Protein AF-A0A076UAB8-F1 (afdb_monomer_lite)

Radius of gyration: 13.63 Å; chains: 1; bounding box: 33×22×35 Å

Structure (mmCIF, N/CA/C/O backbone):
data_AF-A0A076UAB8-F1
#
_entry.id   AF-A0A076UAB8-F1
#
loop_
_atom_site.group_PDB
_atom_site.id
_atom_site.type_symbol
_atom_site.label_atom_id
_atom_site.label_alt_id
_atom_site.label_comp_id
_atom_site.label_asym_id
_atom_site.label_entity_id
_atom_site.label_seq_id
_atom_site.pdbx_PDB_ins_code
_atom_site.Cartn_x
_atom_site.Cartn_y
_atom_site.Cartn_z
_atom_site.occupancy
_atom_site.B_iso_or_e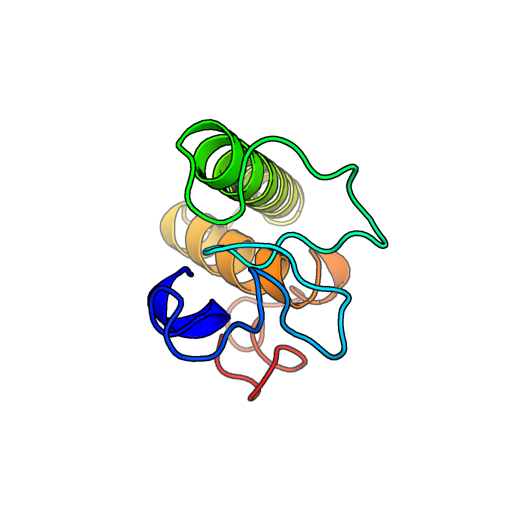quiv
_atom_site.auth_seq_id
_atom_site.auth_comp_id
_atom_site.auth_asym_id
_atom_site.auth_atom_id
_atom_site.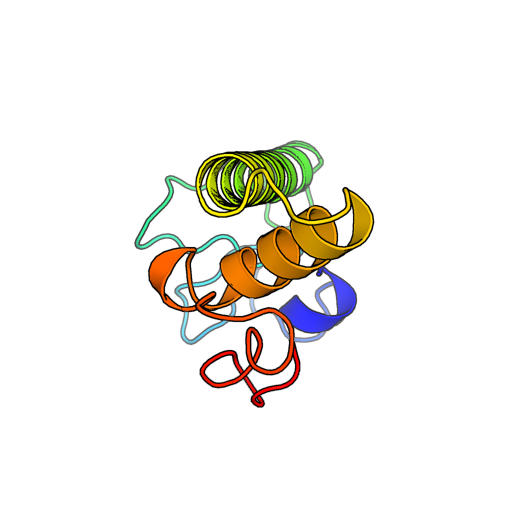pdbx_PDB_model_num
ATOM 1 N N . ILE A 1 1 ? -5.548 3.852 -2.023 1.00 97.06 1 ILE A N 1
ATOM 2 C CA . ILE A 1 1 ? -5.283 3.134 -0.753 1.00 97.06 1 ILE A CA 1
ATOM 3 C C . ILE A 1 1 ? -6.462 3.277 0.203 1.00 97.06 1 ILE A C 1
ATOM 5 O O . ILE A 1 1 ? -7.353 2.471 0.044 1.00 97.06 1 ILE A O 1
ATOM 9 N N . ILE A 1 2 ? -6.599 4.300 1.064 1.00 98.38 2 ILE A N 1
ATOM 10 C CA . ILE A 1 2 ? -7.692 4.351 2.080 1.00 98.38 2 ILE A CA 1
ATOM 11 C C . ILE A 1 2 ? -9.097 4.061 1.516 1.00 98.38 2 ILE A C 1
ATOM 13 O O . ILE A 1 2 ? -9.844 3.258 2.069 1.00 98.38 2 ILE A O 1
ATOM 17 N N . SER A 1 3 ? -9.468 4.703 0.403 1.00 97.88 3 SER A N 1
ATOM 18 C CA . SER A 1 3 ? -10.773 4.462 -0.228 1.00 97.88 3 SER A CA 1
ATOM 19 C C . SER A 1 3 ? -10.956 3.005 -0.669 1.00 97.88 3 SER A C 1
ATOM 21 O O . SER A 1 3 ? -12.040 2.466 -0.484 1.00 97.88 3 SER A O 1
ATOM 23 N N . GLN A 1 4 ? -9.907 2.371 -1.195 1.00 96.44 4 GLN A N 1
ATOM 24 C CA . GLN A 1 4 ? -9.925 0.971 -1.624 1.00 96.44 4 GLN A CA 1
ATOM 25 C C . GLN A 1 4 ? -9.925 0.016 -0.424 1.00 96.44 4 GLN A C 1
ATOM 27 O O . GLN A 1 4 ? -10.724 -0.908 -0.382 1.00 96.44 4 GLN A O 1
ATOM 32 N N . GLU A 1 5 ? -9.078 0.288 0.568 1.00 96.88 5 GLU A N 1
ATOM 33 C CA . GLU A 1 5 ? -8.857 -0.576 1.730 1.00 96.88 5 GLU A CA 1
ATOM 34 C C . GLU A 1 5 ? -10.043 -0.618 2.691 1.00 96.88 5 GLU A C 1
ATOM 36 O O . GLU A 1 5 ? -10.388 -1.663 3.230 1.00 96.88 5 GLU A O 1
ATOM 41 N N . SER A 1 6 ? -10.671 0.531 2.942 1.00 97.75 6 SER A N 1
ATOM 42 C CA . SER A 1 6 ? -11.630 0.644 4.044 1.00 97.75 6 SER A CA 1
ATOM 43 C C . SER A 1 6 ? -12.867 1.465 3.716 1.00 97.75 6 SER A C 1
ATOM 45 O O . SER A 1 6 ? -13.683 1.703 4.606 1.00 97.75 6 SER A O 1
ATOM 47 N N . ARG A 1 7 ? -13.025 1.944 2.472 1.00 97.88 7 ARG A N 1
ATOM 48 C CA . ARG A 1 7 ? -14.065 2.930 2.116 1.00 97.88 7 ARG A CA 1
ATOM 49 C C . ARG A 1 7 ? -14.056 4.120 3.092 1.00 97.88 7 ARG A C 1
ATOM 51 O O . ARG A 1 7 ? -15.109 4.575 3.527 1.00 97.88 7 ARG A O 1
ATOM 58 N N . ALA A 1 8 ? -12.854 4.580 3.459 1.00 98.00 8 ALA A N 1
ATOM 59 C CA . ALA A 1 8 ? -12.630 5.585 4.504 1.00 98.00 8 ALA A CA 1
ATOM 60 C C . ALA A 1 8 ? -13.224 5.204 5.878 1.00 98.00 8 ALA A C 1
ATOM 62 O O . ALA A 1 8 ? -13.802 6.036 6.570 1.00 98.00 8 ALA A O 1
ATOM 63 N N . GLY A 1 9 ? -13.088 3.935 6.265 1.00 97.88 9 GLY A N 1
ATOM 64 C CA . GLY A 1 9 ? -13.565 3.394 7.540 1.00 97.88 9 GLY A CA 1
ATOM 65 C C . GLY A 1 9 ? -14.973 2.796 7.516 1.00 97.88 9 GLY A C 1
ATOM 66 O O . GLY A 1 9 ? -15.333 2.086 8.448 1.00 97.88 9 GLY A O 1
ATOM 67 N N . ALA A 1 10 ? -15.761 3.018 6.460 1.00 98.12 10 ALA A N 1
ATOM 68 C CA . ALA A 1 10 ? -17.171 2.620 6.428 1.00 98.12 10 ALA A CA 1
ATOM 69 C C . ALA A 1 10 ? -17.413 1.097 6.465 1.00 98.12 10 ALA A C 1
ATOM 71 O O . ALA A 1 10 ? -18.532 0.675 6.745 1.00 98.12 10 ALA A O 1
ATOM 72 N N . VAL A 1 11 ? -16.395 0.279 6.169 1.00 97.19 11 VAL A N 1
ATOM 73 C CA . VAL A 1 11 ? -16.491 -1.195 6.203 1.00 97.19 11 VAL A CA 1
ATOM 74 C C . VAL A 1 11 ? -15.713 -1.836 7.358 1.00 97.19 11 VAL A C 1
ATOM 76 O O . VAL A 1 11 ? -15.577 -3.056 7.385 1.00 97.19 11 VAL A O 1
ATOM 79 N N . LEU A 1 12 ? -15.179 -1.039 8.291 1.00 97.94 12 LEU A N 1
ATOM 80 C CA . LEU A 1 12 ? -14.382 -1.543 9.412 1.00 97.94 12 LEU A CA 1
ATOM 81 C C . LEU A 1 12 ? -15.247 -1.823 10.646 1.00 97.94 12 LEU A C 1
ATOM 83 O O . LEU A 1 12 ? -16.152 -1.055 10.965 1.00 97.94 12 LEU A O 1
ATOM 87 N N . ASP A 1 13 ? -14.897 -2.870 11.391 1.00 98.12 13 ASP A N 1
ATOM 88 C CA . ASP A 1 13 ? -15.433 -3.148 12.727 1.00 98.12 13 ASP A CA 1
ATOM 89 C C . ASP A 1 13 ? -14.376 -2.792 13.778 1.00 98.12 13 ASP A C 1
ATOM 91 O O . ASP A 1 13 ? -13.350 -3.462 13.901 1.00 98.12 13 ASP A O 1
ATOM 95 N N . ASN A 1 14 ? -14.593 -1.692 14.507 1.00 97.06 14 ASN A N 1
ATOM 96 C CA . ASN A 1 14 ? -13.644 -1.164 15.497 1.00 97.06 14 ASN A CA 1
ATOM 97 C C . ASN A 1 14 ? -12.208 -1.030 14.948 1.00 97.06 14 ASN A C 1
ATOM 99 O O . ASN A 1 14 ? -11.225 -1.338 15.624 1.00 97.06 14 ASN A O 1
ATOM 103 N N . GLY A 1 15 ? -12.098 -0.594 13.690 1.00 97.81 15 GLY A N 1
ATOM 104 C CA . GLY A 1 15 ? -10.827 -0.441 12.990 1.00 97.81 15 GLY A CA 1
ATOM 105 C C . GLY A 1 15 ? -10.304 -1.705 12.313 1.00 97.81 15 GLY A C 1
ATOM 106 O O . GLY A 1 15 ? -9.301 -1.627 11.615 1.00 97.81 15 GLY A O 1
ATOM 107 N N . TRP A 1 16 ? -10.953 -2.855 12.462 1.00 98.44 16 TRP A N 1
ATOM 108 C CA . TRP A 1 16 ? -10.504 -4.107 11.862 1.00 98.44 16 TRP A CA 1
ATOM 109 C C . TRP A 1 16 ? -11.267 -4.437 10.578 1.00 98.44 16 TRP A C 1
ATOM 111 O O . TRP A 1 16 ? -12.486 -4.292 10.501 1.00 98.44 16 TRP A O 1
ATOM 121 N N . GLY A 1 17 ? -10.527 -4.912 9.578 1.00 97.00 17 GLY A N 1
ATOM 122 C CA . GLY A 1 17 ? -11.027 -5.525 8.349 1.00 97.00 17 GLY A CA 1
ATOM 123 C C . GLY A 1 17 ? -10.253 -6.814 8.043 1.00 97.00 17 GLY A C 1
ATOM 124 O O . GLY A 1 17 ? -9.590 -7.364 8.926 1.00 97.00 17 GLY A O 1
ATOM 125 N N . ASP A 1 18 ? -10.386 -7.346 6.824 1.00 91.25 18 ASP A N 1
ATOM 126 C CA . ASP A 1 18 ? -9.776 -8.613 6.369 1.00 91.25 18 ASP A CA 1
ATOM 127 C C . ASP A 1 18 ? -9.791 -9.737 7.427 1.00 91.25 18 ASP A C 1
ATOM 129 O O . ASP A 1 18 ? -8.750 -10.210 7.893 1.00 91.25 18 ASP A O 1
ATOM 133 N N . HIS A 1 19 ? -10.985 -10.128 7.882 1.00 94.06 19 HIS A N 1
ATOM 134 C CA . HIS A 1 19 ? -11.149 -11.191 8.887 1.00 94.06 19 HIS A CA 1
ATOM 135 C C . HIS A 1 19 ? -10.337 -10.950 10.180 1.00 94.06 19 HIS A C 1
ATOM 137 O O . HIS A 1 19 ? -9.902 -11.888 10.850 1.00 94.06 19 HIS A O 1
ATOM 143 N N . GLY A 1 20 ? -10.115 -9.678 10.527 1.00 95.62 20 GLY A N 1
ATOM 144 C CA . GLY A 1 20 ? -9.362 -9.247 11.699 1.00 95.62 20 GLY A CA 1
ATOM 145 C C . GLY A 1 20 ? -7.849 -9.148 11.494 1.00 95.62 20 GLY A C 1
ATOM 146 O O . GLY A 1 20 ? -7.136 -9.060 12.494 1.00 95.62 20 GLY A O 1
ATOM 147 N N . ASN A 1 21 ? -7.331 -9.198 10.263 1.00 97.56 21 ASN A N 1
ATOM 148 C CA . ASN A 1 21 ? -5.895 -9.051 9.988 1.00 97.56 21 ASN A CA 1
ATOM 149 C C . ASN A 1 21 ? -5.496 -7.616 9.635 1.00 97.56 21 ASN A C 1
ATOM 151 O O . ASN A 1 21 ? -4.464 -7.149 10.119 1.00 97.56 21 ASN A O 1
ATOM 155 N N . GLY A 1 22 ? -6.310 -6.930 8.831 1.00 98.12 22 GLY A N 1
ATOM 156 C CA . GLY A 1 22 ? -6.076 -5.547 8.430 1.00 98.12 22 GLY A CA 1
ATOM 157 C C . GLY A 1 22 ? -6.560 -4.569 9.495 1.00 98.12 22 GLY A C 1
ATOM 158 O O . GLY A 1 22 ? -7.693 -4.665 9.972 1.00 98.12 22 GLY A O 1
ATOM 159 N N . PHE A 1 23 ? -5.705 -3.622 9.8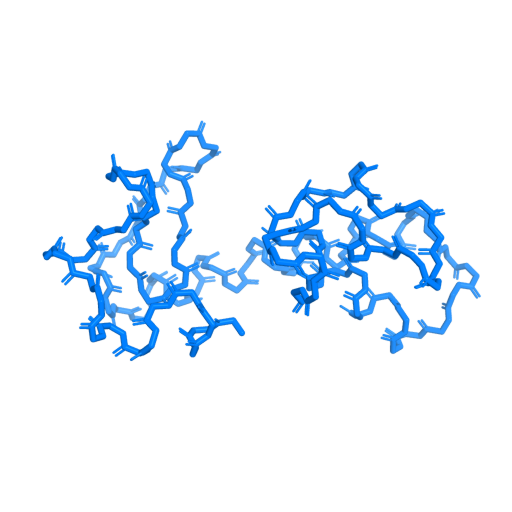75 1.00 98.75 23 PHE A N 1
ATOM 160 C CA . PHE A 1 23 ? -6.020 -2.599 10.868 1.00 98.75 23 PHE A CA 1
ATOM 161 C C . PHE A 1 23 ? -6.064 -1.193 10.263 1.00 98.75 23 PHE A C 1
ATOM 163 O O . PHE A 1 23 ? -5.198 -0.794 9.486 1.00 98.75 23 PHE A O 1
ATOM 170 N N . GLY A 1 24 ? -7.070 -0.426 10.663 1.00 98.69 24 GLY A N 1
ATOM 171 C CA . GLY A 1 24 ? -7.269 0.989 10.394 1.00 98.69 24 GLY A CA 1
ATOM 172 C C . GLY A 1 24 ? -7.510 1.381 8.945 1.00 98.69 24 GLY A C 1
ATOM 173 O O . GLY A 1 24 ? -7.709 0.545 8.065 1.00 98.69 24 GLY A O 1
ATOM 174 N N . LEU A 1 25 ? -7.505 2.692 8.699 1.00 98.75 25 LEU A N 1
ATOM 175 C CA . LEU A 1 25 ? -7.895 3.300 7.420 1.00 98.75 25 LEU A CA 1
ATOM 176 C C . LEU A 1 25 ? -7.111 2.763 6.216 1.00 98.75 25 LEU A C 1
ATOM 178 O O . LEU A 1 25 ? -7.679 2.615 5.134 1.00 98.75 25 LEU A O 1
ATOM 182 N N . MET A 1 26 ? -5.823 2.473 6.409 1.00 98.75 26 MET A N 1
ATOM 183 C CA . MET A 1 26 ? -4.929 1.894 5.400 1.00 98.75 26 MET A CA 1
ATOM 184 C C . MET A 1 26 ? -4.769 0.365 5.493 1.00 98.75 26 MET A C 1
ATOM 186 O O . MET A 1 26 ? -3.955 -0.177 4.763 1.00 98.75 26 MET A O 1
ATOM 190 N N . GLN A 1 27 ? -5.519 -0.321 6.366 1.00 98.56 27 GLN A N 1
ATOM 191 C CA . GLN A 1 27 ? -5.507 -1.787 6.520 1.00 98.56 27 GLN A CA 1
ATOM 192 C C . GLN A 1 27 ? -4.106 -2.406 6.675 1.00 98.56 27 GLN A C 1
ATOM 194 O O . GLN A 1 27 ? -3.753 -3.383 6.022 1.00 98.56 27 GLN A O 1
ATOM 199 N N . VAL A 1 28 ? -3.308 -1.871 7.604 1.00 98.56 28 VAL A N 1
ATOM 200 C CA . VAL A 1 28 ? -1.994 -2.437 7.943 1.00 98.56 28 VAL A CA 1
ATOM 201 C C . VAL A 1 28 ? -2.175 -3.856 8.479 1.00 98.56 28 VAL A C 1
ATOM 203 O O . VAL A 1 28 ? -2.896 -4.073 9.452 1.00 98.56 28 VAL A O 1
ATOM 206 N N . ASP A 1 29 ? -1.513 -4.823 7.850 1.00 97.81 29 ASP A N 1
ATOM 207 C CA . ASP A 1 29 ? -1.649 -6.234 8.197 1.00 97.81 29 ASP A CA 1
ATOM 208 C C . ASP A 1 29 ? -0.815 -6.605 9.434 1.00 97.81 29 ASP A C 1
ATOM 210 O O . ASP A 1 29 ? 0.424 -6.597 9.418 1.00 97.81 29 ASP A O 1
ATOM 214 N N . LYS A 1 30 ? -1.505 -7.005 10.508 1.00 97.56 30 LYS A N 1
ATOM 215 C CA . LYS A 1 30 ? -0.889 -7.390 11.788 1.00 97.56 30 LYS A CA 1
ATOM 216 C C . LYS A 1 30 ? 0.025 -8.618 11.703 1.00 97.56 30 LYS A C 1
ATOM 218 O O . LYS A 1 30 ? 0.806 -8.864 12.621 1.00 97.56 30 LYS A O 1
ATOM 223 N N . ARG A 1 31 ? -0.094 -9.432 10.646 1.00 97.38 31 ARG A N 1
ATOM 224 C CA . ARG A 1 31 ? 0.742 -10.626 10.428 1.00 97.38 31 ARG A CA 1
ATOM 225 C C . ARG A 1 31 ? 2.175 -10.251 10.054 1.00 97.38 31 ARG A C 1
ATOM 227 O O . ARG A 1 31 ? 3.086 -11.038 10.299 1.00 97.38 31 ARG A O 1
ATOM 234 N N . TYR A 1 32 ? 2.366 -9.061 9.483 1.00 96.75 32 TYR A N 1
ATOM 235 C CA . TYR A 1 32 ? 3.657 -8.580 8.984 1.00 96.75 32 TYR A CA 1
ATOM 236 C C . TYR A 1 32 ? 4.172 -7.351 9.739 1.00 96.75 32 TYR A C 1
ATOM 238 O O . TYR A 1 32 ? 5.379 -7.109 9.752 1.00 96.75 32 TYR A O 1
ATOM 246 N N . HIS A 1 33 ? 3.286 -6.601 10.401 1.00 97.12 33 HIS A N 1
ATOM 247 C CA . HIS A 1 33 ? 3.631 -5.354 11.077 1.00 97.12 33 HIS A CA 1
ATOM 248 C C . HIS A 1 33 ? 3.056 -5.287 12.492 1.00 97.12 33 HIS A C 1
ATOM 250 O O . HIS A 1 33 ? 1.947 -5.739 12.770 1.00 97.12 33 HIS A O 1
ATOM 256 N N . LYS A 1 34 ? 3.804 -4.658 13.404 1.00 98.00 34 LYS A N 1
ATOM 257 C CA . LYS A 1 34 ? 3.268 -4.262 14.709 1.00 98.00 34 LYS A CA 1
ATOM 258 C C . LYS A 1 34 ? 2.416 -3.009 14.528 1.00 98.00 34 LYS A C 1
ATOM 260 O O . LYS A 1 34 ? 2.945 -1.983 14.120 1.00 98.00 34 LYS A O 1
ATOM 265 N N . ILE A 1 35 ? 1.142 -3.083 14.886 1.00 98.19 35 ILE A N 1
ATOM 266 C CA . ILE A 1 35 ? 0.204 -1.959 14.796 1.00 98.19 35 ILE A CA 1
ATOM 267 C C . ILE A 1 35 ? 0.582 -0.820 15.756 1.00 98.19 35 ILE A C 1
ATOM 269 O O . ILE A 1 35 ? 0.985 -1.076 16.897 1.00 98.19 35 ILE A O 1
ATOM 273 N N . VAL A 1 36 ? 0.437 0.426 15.295 1.00 97.88 36 VAL A N 1
ATOM 274 C CA . VAL A 1 36 ? 0.619 1.649 16.096 1.00 97.88 36 VAL A CA 1
ATOM 275 C C . VAL A 1 36 ? -0.569 2.601 15.928 1.00 97.88 36 VAL A C 1
ATOM 277 O O . VAL A 1 36 ? -1.249 2.572 14.908 1.00 97.88 36 VAL A O 1
ATOM 280 N N . GLY A 1 37 ? -0.797 3.460 16.925 1.00 97.94 37 GLY A N 1
ATOM 281 C CA . GLY A 1 37 ? -1.870 4.459 16.887 1.00 97.94 37 GLY A CA 1
ATOM 282 C C . GLY A 1 37 ? -3.279 3.885 17.067 1.00 97.94 37 GLY A C 1
ATOM 283 O O . GLY A 1 37 ? -3.460 2.703 17.372 1.00 97.94 37 GLY A O 1
ATOM 284 N N . THR A 1 38 ? -4.285 4.748 16.902 1.00 98.56 38 THR A N 1
ATOM 285 C CA . THR A 1 38 ? -5.679 4.313 16.720 1.00 98.56 38 THR A CA 1
ATOM 286 C C . THR A 1 38 ? -5.949 4.097 15.238 1.00 98.56 38 THR A C 1
ATOM 288 O O . THR A 1 38 ? -5.210 4.566 14.380 1.00 98.56 38 THR A O 1
ATOM 291 N N . TRP A 1 39 ? -7.013 3.365 14.924 1.00 98.56 39 TRP A N 1
ATOM 292 C CA . TRP A 1 39 ? -7.332 2.922 13.564 1.00 98.56 39 TRP A CA 1
ATOM 293 C C . TRP A 1 39 ? -7.490 4.069 12.539 1.00 98.56 39 TRP A C 1
ATOM 295 O O . TRP A 1 39 ? -7.386 3.851 11.331 1.00 98.56 39 TRP A O 1
ATOM 305 N N . ASP A 1 40 ? -7.721 5.285 13.024 1.00 98.50 40 ASP A N 1
ATOM 306 C CA . ASP A 1 40 ? -7.941 6.529 12.295 1.00 98.50 40 ASP A CA 1
ATOM 307 C C . ASP A 1 40 ? -6.920 7.635 12.628 1.00 98.50 40 ASP A C 1
ATOM 309 O O . ASP A 1 40 ? -7.075 8.761 12.152 1.00 98.50 40 ASP A O 1
ATOM 313 N N . SER A 1 41 ? -5.880 7.345 13.422 1.00 98.69 41 SER A N 1
ATOM 314 C CA . SER A 1 41 ? -4.924 8.370 13.851 1.00 98.69 41 SER A CA 1
ATOM 315 C C . SER A 1 41 ? -3.879 8.718 12.794 1.00 98.69 41 SER A C 1
ATOM 317 O O . SER A 1 41 ? -3.623 7.977 11.840 1.00 98.69 41 SER A O 1
ATOM 319 N N . GLU A 1 42 ? -3.219 9.857 13.004 1.00 98.75 42 GLU A N 1
ATOM 320 C CA . GLU A 1 42 ? -2.071 10.280 12.203 1.00 98.75 42 GLU A CA 1
ATOM 321 C C . GLU A 1 42 ? -0.927 9.259 12.264 1.00 98.75 42 GLU A C 1
ATOM 323 O O . GLU A 1 42 ? -0.298 8.986 11.241 1.00 98.75 42 GLU A O 1
ATOM 328 N N . GLU A 1 43 ? -0.676 8.642 13.423 1.00 98.62 43 GLU A N 1
ATOM 329 C CA . GLU A 1 43 ? 0.345 7.600 13.566 1.00 98.62 43 GLU A CA 1
ATOM 330 C C . GLU A 1 43 ? 0.033 6.377 12.700 1.00 98.62 43 GLU A C 1
ATOM 332 O O . GLU A 1 43 ? 0.943 5.816 12.087 1.00 98.62 43 GLU A O 1
ATOM 337 N N . HIS A 1 44 ? -1.243 5.990 12.592 1.00 98.62 44 HIS A N 1
ATOM 338 C CA . HIS A 1 44 ? -1.660 4.886 11.725 1.00 98.62 44 HIS A CA 1
ATOM 339 C C . HIS A 1 44 ? -1.475 5.220 10.241 1.00 98.62 44 HIS A C 1
ATOM 341 O O . HIS A 1 44 ? -0.922 4.427 9.476 1.00 98.62 44 HIS A O 1
ATOM 347 N N . ILE A 1 45 ? -1.884 6.422 9.825 1.00 98.75 45 ILE A N 1
ATOM 348 C CA . ILE A 1 45 ? -1.688 6.889 8.443 1.00 98.75 45 ILE A CA 1
ATOM 349 C C . ILE A 1 45 ? -0.191 6.986 8.112 1.00 98.75 45 ILE A C 1
ATOM 351 O O . ILE A 1 45 ? 0.233 6.586 7.023 1.00 98.75 45 ILE A O 1
ATOM 355 N N . SER A 1 46 ? 0.620 7.466 9.056 1.00 98.75 46 SER A N 1
ATOM 356 C CA . SER A 1 46 ? 2.077 7.534 8.921 1.00 98.75 46 SER A CA 1
ATOM 357 C C . SER A 1 46 ? 2.675 6.140 8.747 1.00 98.75 46 SER A C 1
ATOM 359 O O . SER A 1 46 ? 3.402 5.915 7.781 1.00 98.75 46 SER A O 1
ATOM 361 N N . GLN A 1 47 ? 2.283 5.172 9.583 1.00 98.75 47 GLN A N 1
ATOM 362 C CA . GLN A 1 47 ? 2.714 3.777 9.455 1.00 98.75 47 GLN A CA 1
ATOM 363 C C . GLN A 1 47 ? 2.357 3.185 8.084 1.00 98.75 47 GLN A C 1
ATOM 365 O O . GLN A 1 47 ? 3.218 2.617 7.407 1.00 98.75 47 GLN A O 1
ATOM 370 N N . GLY A 1 48 ? 1.097 3.308 7.656 1.00 98.69 48 GLY A N 1
ATOM 371 C CA . GLY A 1 48 ? 0.662 2.786 6.360 1.00 98.69 48 GLY A CA 1
ATOM 372 C C . GLY A 1 48 ? 1.428 3.420 5.195 1.00 98.69 48 GLY A C 1
ATOM 373 O O . GLY A 1 48 ? 1.795 2.736 4.238 1.00 98.69 48 GLY A O 1
ATOM 374 N N . THR A 1 49 ? 1.734 4.713 5.299 1.00 98.75 49 THR A N 1
ATOM 375 C CA . THR A 1 49 ? 2.501 5.451 4.288 1.00 98.75 49 THR A CA 1
ATOM 376 C C . THR A 1 49 ? 3.978 5.048 4.272 1.00 98.75 49 THR A C 1
ATOM 378 O O . THR A 1 49 ? 4.559 4.915 3.196 1.00 98.75 49 THR A O 1
ATOM 381 N N . GLU A 1 50 ? 4.597 4.793 5.425 1.00 98.81 50 GLU A N 1
ATOM 382 C CA . GLU A 1 50 ? 5.976 4.295 5.506 1.00 98.81 50 GLU A CA 1
ATOM 383 C C . GLU A 1 50 ? 6.131 2.918 4.851 1.00 98.81 50 GLU A C 1
ATOM 385 O O . GLU A 1 50 ? 7.072 2.709 4.081 1.00 98.81 50 GLU A O 1
ATOM 390 N N . ILE A 1 51 ? 5.171 2.012 5.071 1.00 98.75 51 ILE A N 1
ATOM 391 C CA . ILE A 1 51 ? 5.129 0.694 4.417 1.00 98.75 51 ILE A CA 1
ATOM 392 C C . ILE A 1 51 ? 5.021 0.854 2.892 1.00 98.75 51 ILE A C 1
ATOM 394 O O . ILE A 1 51 ? 5.759 0.215 2.140 1.00 98.75 51 ILE A O 1
ATOM 398 N N . LEU A 1 52 ? 4.157 1.756 2.414 1.00 98.81 52 LEU A N 1
ATOM 399 C CA . LEU A 1 52 ? 4.059 2.072 0.986 1.00 98.81 52 LEU A CA 1
ATOM 400 C C . LEU A 1 52 ? 5.386 2.604 0.424 1.00 98.81 52 LEU A C 1
ATOM 402 O O . LEU A 1 52 ? 5.829 2.165 -0.638 1.00 98.81 52 LEU A O 1
ATOM 406 N N . ILE A 1 53 ? 6.037 3.538 1.124 1.00 98.81 53 ILE A N 1
ATOM 407 C CA . ILE A 1 53 ? 7.340 4.083 0.718 1.00 98.81 53 ILE A CA 1
ATOM 408 C C . ILE A 1 53 ? 8.385 2.965 0.637 1.00 98.81 53 ILE A C 1
ATOM 410 O O . ILE A 1 53 ? 9.196 2.953 -0.293 1.00 98.81 53 ILE A O 1
ATOM 414 N N . GLU A 1 54 ? 8.368 2.013 1.572 1.00 98.75 54 GLU A N 1
ATOM 415 C CA . GLU A 1 54 ? 9.252 0.851 1.535 1.00 98.75 54 GLU A CA 1
ATOM 416 C C . GLU A 1 54 ? 9.016 0.004 0.278 1.00 98.75 54 GLU A C 1
ATOM 418 O O . GLU A 1 54 ? 9.974 -0.318 -0.431 1.00 98.75 54 GLU A O 1
ATOM 423 N N . PHE A 1 55 ? 7.760 -0.288 -0.070 1.00 98.81 55 PHE A N 1
ATOM 424 C CA . PHE A 1 55 ? 7.443 -1.011 -1.303 1.00 98.81 55 PHE A CA 1
ATOM 425 C C . PHE A 1 55 ? 7.852 -0.246 -2.559 1.00 98.81 55 PHE A C 1
ATOM 427 O O . PHE A 1 55 ? 8.457 -0.837 -3.453 1.00 98.81 55 PHE A O 1
ATOM 434 N N . ILE A 1 56 ? 7.629 1.070 -2.615 1.00 98.88 56 ILE A N 1
ATOM 435 C CA . ILE A 1 56 ? 8.116 1.903 -3.723 1.00 98.88 56 ILE A CA 1
ATOM 436 C C . ILE A 1 56 ? 9.637 1.761 -3.853 1.00 98.88 56 ILE A C 1
ATOM 438 O O . ILE A 1 56 ? 10.131 1.506 -4.949 1.00 98.88 56 ILE A O 1
ATOM 442 N N . ARG A 1 57 ? 10.396 1.852 -2.753 1.00 98.88 57 ARG A N 1
ATOM 443 C CA . ARG A 1 57 ? 11.861 1.680 -2.773 1.00 98.88 57 ARG A CA 1
ATOM 444 C C . ARG A 1 57 ? 12.276 0.285 -3.248 1.00 98.88 57 ARG A C 1
ATOM 446 O O . ARG A 1 57 ? 13.203 0.171 -4.050 1.00 98.88 57 ARG A O 1
ATOM 453 N N . ARG A 1 58 ? 11.578 -0.770 -2.815 1.00 98.81 58 ARG A N 1
ATOM 454 C CA . ARG A 1 58 ? 11.825 -2.147 -3.280 1.00 98.81 58 ARG A CA 1
ATOM 455 C C . ARG A 1 58 ? 11.587 -2.284 -4.783 1.00 98.81 58 ARG A C 1
ATOM 457 O O . ARG A 1 58 ? 12.417 -2.865 -5.477 1.00 98.81 58 ARG A O 1
ATOM 464 N N . ILE A 1 59 ? 10.513 -1.698 -5.307 1.00 98.81 59 ILE A N 1
ATOM 465 C CA . ILE A 1 59 ? 10.208 -1.714 -6.744 1.00 98.81 59 ILE A CA 1
ATOM 466 C C . ILE A 1 59 ? 11.209 -0.881 -7.547 1.00 98.81 59 ILE A C 1
ATOM 468 O O . ILE A 1 59 ? 11.648 -1.326 -8.606 1.00 98.81 59 ILE A O 1
ATOM 472 N N . GLN A 1 60 ? 11.642 0.273 -7.033 1.00 98.81 60 GLN A N 1
ATOM 473 C CA . GLN A 1 60 ? 12.712 1.069 -7.643 1.00 98.81 60 GLN A CA 1
ATOM 474 C C . GLN A 1 60 ? 14.019 0.274 -7.760 1.00 98.81 60 GLN A C 1
ATOM 476 O O . GLN A 1 60 ? 14.665 0.314 -8.804 1.00 98.81 60 GLN A O 1
ATOM 481 N N . ALA A 1 61 ? 14.390 -0.473 -6.716 1.00 98.75 61 ALA A N 1
ATOM 482 C CA . ALA A 1 61 ? 15.574 -1.329 -6.732 1.00 98.75 61 ALA A CA 1
ATOM 483 C C . ALA A 1 61 ? 15.413 -2.541 -7.667 1.00 98.75 61 ALA A C 1
ATOM 485 O O . ALA A 1 61 ? 16.365 -2.933 -8.338 1.00 98.75 61 ALA A O 1
ATOM 486 N N . LYS A 1 62 ? 14.210 -3.125 -7.730 1.00 98.69 62 LYS A N 1
ATOM 487 C CA . LYS A 1 62 ? 13.899 -4.298 -8.558 1.00 98.69 62 LYS A CA 1
ATOM 488 C C . LYS A 1 62 ? 13.829 -3.971 -10.053 1.00 98.69 62 LYS A C 1
ATOM 490 O O . LYS A 1 62 ? 14.265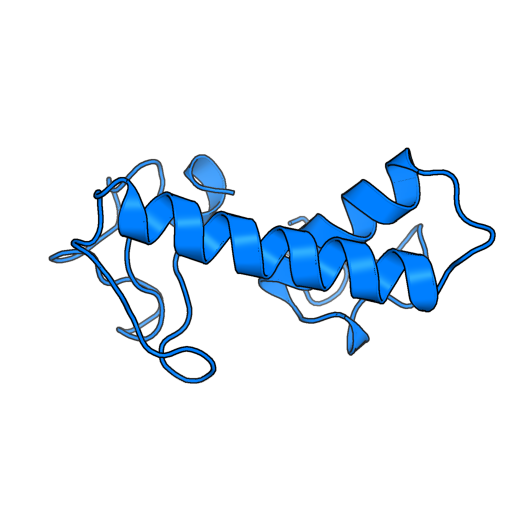 -4.776 -10.871 1.00 98.69 62 LYS A O 1
ATOM 495 N N . PHE A 1 63 ? 13.311 -2.795 -10.406 1.00 98.62 63 PHE A N 1
ATOM 496 C CA . PHE A 1 63 ? 13.136 -2.335 -11.786 1.00 98.62 63 PHE A CA 1
ATOM 497 C C . PHE A 1 63 ? 13.730 -0.929 -11.987 1.00 98.62 63 PHE A C 1
ATOM 499 O O . PHE A 1 63 ? 12.999 0.035 -12.240 1.00 98.62 63 PHE A O 1
ATOM 506 N N . PRO A 1 64 ? 15.063 -0.775 -11.907 1.00 98.62 64 PRO A N 1
ATOM 507 C CA . PRO A 1 64 ? 15.706 0.540 -11.952 1.00 98.62 64 PRO A CA 1
ATOM 508 C C . PRO A 1 64 ? 15.546 1.248 -13.305 1.00 98.62 64 PRO A C 1
ATOM 510 O O . PRO A 1 64 ? 15.600 2.473 -13.358 1.00 98.62 64 PRO A O 1
ATOM 513 N N . ALA A 1 65 ? 15.314 0.492 -14.384 1.00 98.56 65 ALA A N 1
ATOM 514 C CA . ALA A 1 65 ? 15.097 1.022 -15.731 1.00 98.56 65 ALA A CA 1
ATOM 515 C C . ALA A 1 65 ? 13.664 1.529 -15.982 1.00 98.56 65 ALA A C 1
ATOM 517 O O . ALA A 1 65 ? 13.407 2.140 -17.018 1.00 98.56 65 ALA A O 1
ATOM 518 N N . TRP A 1 66 ? 12.715 1.261 -15.080 1.00 98.69 66 TRP A N 1
ATOM 519 C CA . TRP A 1 66 ? 11.354 1.775 -15.220 1.00 98.69 66 TRP A CA 1
ATOM 520 C C . TRP A 1 66 ? 11.294 3.289 -14.960 1.00 98.69 66 TRP A C 1
ATOM 522 O O . TRP A 1 66 ? 11.994 3.781 -14.070 1.00 98.69 66 TRP A O 1
ATOM 532 N N . PRO A 1 67 ? 10.412 4.025 -15.664 1.00 98.62 67 PRO A N 1
ATOM 533 C CA . PRO A 1 67 ? 10.053 5.391 -15.293 1.00 98.62 67 PRO A CA 1
ATOM 534 C C . PRO A 1 67 ? 9.565 5.482 -13.843 1.00 98.62 67 PRO A C 1
ATOM 536 O O . PRO A 1 67 ? 9.037 4.514 -13.282 1.00 98.62 67 PRO A O 1
ATOM 539 N N . LYS A 1 68 ? 9.704 6.658 -13.225 1.00 98.50 68 LYS A N 1
ATOM 540 C CA . LYS A 1 68 ? 9.336 6.866 -11.814 1.00 98.50 68 LYS A CA 1
ATOM 541 C C . LYS A 1 68 ? 7.853 6.604 -11.562 1.00 98.50 68 LYS A C 1
ATOM 543 O O . LYS A 1 68 ? 7.497 6.067 -10.519 1.00 98.50 68 LYS A O 1
ATOM 548 N N . GLU A 1 69 ? 7.013 6.894 -12.542 1.00 98.62 69 GLU A N 1
ATOM 549 C CA . GLU A 1 69 ? 5.570 6.672 -12.537 1.00 98.62 69 GLU A CA 1
ATOM 550 C C . GLU A 1 69 ? 5.242 5.173 -12.532 1.00 98.62 69 GLU A C 1
ATOM 552 O O . GLU A 1 69 ? 4.347 4.725 -11.819 1.00 98.62 69 GLU A O 1
ATOM 557 N N . HIS A 1 70 ? 6.014 4.369 -13.269 1.00 98.69 70 HIS A N 1
ATOM 558 C CA . HIS A 1 70 ? 5.862 2.913 -13.295 1.00 98.69 70 HIS A CA 1
ATOM 559 C C . HIS A 1 70 ? 6.340 2.284 -11.983 1.00 98.69 70 HIS A C 1
ATOM 561 O O . HIS A 1 70 ? 5.718 1.350 -11.481 1.00 98.69 70 HIS A O 1
ATOM 567 N N . GLN A 1 71 ? 7.421 2.815 -11.403 1.00 98.81 71 GLN A N 1
ATOM 568 C CA . GLN A 1 71 ? 7.908 2.402 -10.085 1.00 98.81 71 GLN A CA 1
ATOM 569 C C . GLN A 1 71 ? 6.901 2.750 -8.983 1.00 98.81 71 GLN A C 1
ATOM 571 O O . GLN A 1 71 ? 6.665 1.936 -8.094 1.00 98.81 71 GLN A O 1
ATOM 576 N N . LEU A 1 72 ? 6.278 3.931 -9.063 1.00 98.81 72 LEU A N 1
ATOM 577 C CA . LEU A 1 72 ? 5.203 4.339 -8.164 1.00 98.81 72 LEU A CA 1
ATOM 578 C C . LEU A 1 72 ? 4.004 3.393 -8.280 1.00 98.81 72 LEU A C 1
ATOM 580 O O . LEU A 1 72 ? 3.564 2.867 -7.260 1.00 98.81 72 LEU A O 1
ATOM 584 N N . LYS A 1 73 ? 3.526 3.116 -9.505 1.00 98.75 73 LYS A N 1
ATOM 585 C CA . LYS A 1 73 ? 2.423 2.169 -9.723 1.00 98.75 73 LYS A CA 1
ATOM 586 C C . LYS A 1 73 ? 2.759 0.783 -9.160 1.00 98.75 73 LYS A C 1
ATOM 588 O O . LYS A 1 73 ? 1.978 0.226 -8.398 1.00 98.75 73 LYS A O 1
ATOM 593 N N . GLY A 1 74 ? 3.955 0.269 -9.451 1.00 98.75 74 GLY A N 1
ATOM 594 C CA . GLY A 1 74 ? 4.401 -1.017 -8.917 1.00 98.75 74 GLY A CA 1
ATOM 595 C C . GLY A 1 74 ? 4.488 -1.032 -7.390 1.00 98.7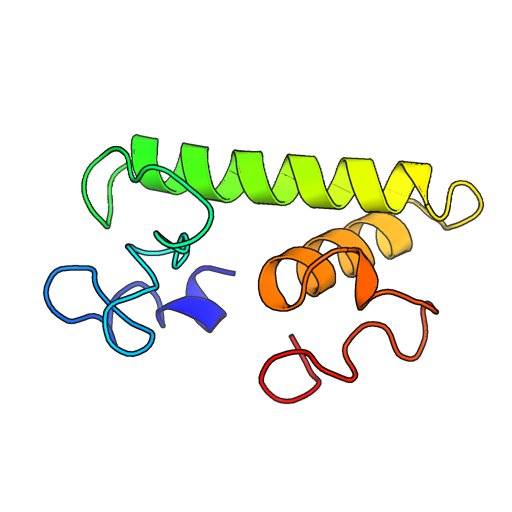5 74 GLY A C 1
ATOM 596 O O . GLY A 1 74 ? 4.156 -2.040 -6.780 1.00 98.75 74 GLY A O 1
ATOM 597 N N . GLY A 1 75 ? 4.895 0.072 -6.755 1.00 98.75 75 GLY A N 1
ATOM 598 C CA . GLY A 1 75 ? 4.907 0.192 -5.295 1.00 98.75 75 GLY A CA 1
ATOM 599 C C . GLY A 1 75 ? 3.508 0.138 -4.675 1.00 98.75 75 GLY A C 1
ATOM 600 O O . GLY A 1 75 ? 3.339 -0.480 -3.630 1.00 98.75 75 GLY A O 1
ATOM 601 N N . ILE A 1 76 ? 2.506 0.725 -5.340 1.00 98.75 76 ILE A N 1
ATOM 602 C CA . ILE A 1 76 ? 1.095 0.655 -4.924 1.00 98.75 76 ILE A CA 1
ATOM 603 C C . ILE A 1 76 ? 0.561 -0.774 -5.084 1.00 98.75 76 ILE A C 1
ATOM 605 O O . ILE A 1 76 ? -0.002 -1.315 -4.142 1.00 98.75 76 ILE A O 1
ATOM 609 N N . SER A 1 77 ? 0.822 -1.420 -6.220 1.00 98.69 77 SER A N 1
ATOM 610 C CA . SER A 1 77 ? 0.450 -2.824 -6.462 1.00 98.69 77 SER A CA 1
ATOM 611 C C . SER A 1 77 ? 1.091 -3.776 -5.433 1.00 98.69 77 SER A C 1
ATOM 613 O O . SER A 1 77 ? 0.447 -4.648 -4.844 1.00 98.69 77 SER A O 1
ATOM 615 N N . ALA A 1 78 ? 2.371 -3.544 -5.121 1.00 98.62 78 ALA A N 1
ATOM 616 C CA . ALA A 1 78 ? 3.108 -4.289 -4.105 1.00 98.62 78 ALA A CA 1
ATOM 617 C C . ALA A 1 78 ? 2.598 -4.054 -2.675 1.00 98.62 78 ALA A C 1
ATOM 619 O O . ALA A 1 78 ? 2.826 -4.912 -1.827 1.00 98.62 78 ALA A O 1
ATOM 620 N N . TYR A 1 79 ? 1.905 -2.946 -2.394 1.00 98.50 79 TYR A N 1
ATOM 621 C CA . TYR A 1 79 ? 1.284 -2.719 -1.087 1.00 98.50 79 TYR A CA 1
ATOM 622 C C . TYR A 1 79 ? 0.235 -3.793 -0.770 1.00 98.50 79 TYR A C 1
ATOM 624 O O . TYR A 1 79 ? 0.145 -4.243 0.366 1.00 98.50 79 TYR A O 1
ATOM 632 N N . ASN A 1 80 ? -0.503 -4.245 -1.789 1.00 98.12 80 ASN A N 1
ATOM 633 C CA . ASN A 1 80 ? -1.528 -5.274 -1.649 1.00 98.12 80 ASN A CA 1
ATOM 634 C C . ASN A 1 80 ? -0.962 -6.704 -1.707 1.00 98.12 80 ASN A C 1
ATOM 636 O O . ASN A 1 80 ? -1.273 -7.523 -0.846 1.00 98.12 80 ASN A O 1
ATOM 640 N N . ALA A 1 81 ? -0.128 -7.012 -2.707 1.00 97.12 81 ALA A N 1
ATOM 641 C CA . ALA A 1 81 ? 0.297 -8.392 -2.996 1.00 97.12 81 ALA A CA 1
ATOM 642 C C . ALA A 1 81 ? 1.787 -8.680 -2.713 1.00 97.12 81 ALA A C 1
ATOM 644 O O . ALA A 1 81 ? 2.287 -9.781 -2.968 1.00 97.12 81 ALA A O 1
ATOM 645 N N . GLY A 1 82 ? 2.524 -7.697 -2.197 1.00 98.00 82 GLY A N 1
ATOM 646 C CA . GLY A 1 82 ? 3.964 -7.770 -1.972 1.00 98.00 82 GLY A CA 1
ATOM 647 C C . GLY A 1 82 ? 4.803 -7.588 -3.243 1.00 98.00 82 GLY A C 1
ATOM 648 O O . GLY A 1 82 ? 4.391 -7.862 -4.372 1.00 98.00 82 GLY A O 1
ATOM 649 N N . ASP A 1 83 ? 6.063 -7.180 -3.067 1.00 98.19 83 ASP A N 1
ATOM 650 C CA . ASP A 1 83 ? 6.981 -6.855 -4.169 1.00 98.19 83 ASP A CA 1
ATOM 651 C C . ASP A 1 83 ? 7.327 -8.052 -5.073 1.00 98.19 83 ASP A C 1
ATOM 653 O O . ASP A 1 83 ? 7.718 -7.877 -6.231 1.00 98.19 83 ASP A O 1
ATOM 657 N N . LYS A 1 84 ? 7.153 -9.287 -4.589 1.00 98.06 84 LYS A N 1
ATOM 658 C CA . LYS A 1 84 ? 7.341 -10.508 -5.388 1.00 98.06 84 LYS A CA 1
ATOM 659 C C . LYS A 1 84 ? 6.258 -10.691 -6.457 1.00 98.06 84 LYS A C 1
ATOM 661 O O . LYS A 1 84 ? 6.552 -11.316 -7.480 1.00 98.06 84 LYS A O 1
ATOM 666 N N . ASN A 1 85 ? 5.053 -10.148 -6.252 1.00 98.56 85 ASN A N 1
ATOM 667 C CA . ASN A 1 85 ? 3.967 -10.240 -7.228 1.00 98.56 85 ASN A CA 1
ATOM 668 C C . ASN A 1 85 ? 4.253 -9.405 -8.484 1.00 98.56 85 ASN A C 1
ATOM 670 O O . ASN A 1 85 ? 4.034 -9.859 -9.605 1.00 98.56 85 ASN A O 1
ATOM 674 N N . VAL A 1 86 ? 4.865 -8.233 -8.303 1.00 98.56 86 VAL A N 1
ATOM 675 C CA . VAL A 1 86 ? 5.207 -7.312 -9.393 1.00 98.56 86 VAL A CA 1
ATOM 676 C C . VAL A 1 86 ? 6.357 -7.881 -10.227 1.00 98.56 86 VAL A C 1
ATOM 678 O O . VAL A 1 86 ? 7.521 -7.836 -9.820 1.00 98.56 86 VAL A O 1
ATOM 681 N N . ARG A 1 87 ? 6.046 -8.454 -11.394 1.00 98.38 87 ARG A N 1
ATOM 682 C CA . ARG A 1 87 ? 7.027 -9.097 -12.297 1.00 98.38 87 ARG A CA 1
ATOM 683 C C . ARG A 1 87 ? 7.220 -8.345 -13.610 1.00 98.38 87 ARG A C 1
ATOM 685 O O . ARG A 1 87 ? 8.330 -8.320 -14.131 1.00 98.38 87 ARG A O 1
ATOM 692 N N . THR A 1 88 ? 6.156 -7.741 -14.127 1.00 98.25 88 THR A N 1
ATOM 693 C CA . THR A 1 88 ? 6.149 -6.923 -15.347 1.00 98.25 88 THR A CA 1
ATOM 694 C C . THR A 1 88 ? 5.264 -5.705 -15.128 1.00 98.25 88 THR A C 1
ATOM 696 O O . THR A 1 88 ? 4.461 -5.686 -14.195 1.00 98.25 88 THR A O 1
ATOM 699 N N . TYR A 1 89 ? 5.404 -4.686 -15.973 1.00 98.12 89 TYR A N 1
ATOM 700 C CA . TYR A 1 89 ? 4.611 -3.468 -15.837 1.00 98.12 89 TYR A CA 1
ATOM 701 C C . TYR A 1 89 ? 3.138 -3.717 -16.198 1.00 98.12 89 TYR A C 1
ATOM 703 O O . TYR A 1 89 ? 2.228 -3.338 -15.470 1.00 98.12 89 TYR A O 1
ATOM 711 N N . GLU A 1 90 ? 2.902 -4.443 -17.287 1.00 98.00 90 GLU A N 1
ATOM 712 C CA . GLU A 1 90 ? 1.581 -4.647 -17.890 1.00 98.00 90 GLU A CA 1
ATOM 713 C C . GLU A 1 90 ? 0.687 -5.587 -17.075 1.00 98.00 90 GLU A C 1
ATOM 715 O O . GLU A 1 90 ? -0.516 -5.650 -17.309 1.00 98.00 90 GLU A O 1
ATOM 720 N N . ARG A 1 91 ? 1.273 -6.364 -16.155 1.00 97.94 91 ARG A N 1
ATOM 721 C CA . ARG A 1 91 ? 0.580 -7.416 -15.396 1.00 97.94 91 ARG A CA 1
ATOM 722 C C . ARG A 1 91 ? 0.905 -7.388 -13.904 1.00 97.94 91 ARG A C 1
ATOM 724 O O . ARG A 1 91 ? 0.777 -8.418 -13.251 1.00 97.94 91 ARG A O 1
ATOM 731 N N . MET A 1 92 ? 1.356 -6.248 -13.374 1.00 98.00 92 MET A N 1
ATOM 732 C CA . MET A 1 92 ? 1.709 -6.127 -11.952 1.00 98.00 92 MET A CA 1
ATOM 733 C C . MET A 1 92 ? 0.534 -6.425 -11.015 1.00 98.00 92 MET A C 1
ATOM 735 O O . MET A 1 92 ? 0.757 -6.992 -9.949 1.00 98.00 92 MET A O 1
ATOM 739 N N . ASP A 1 93 ? -0.685 -6.121 -11.466 1.00 98.25 93 ASP A N 1
ATOM 740 C CA . ASP A 1 93 ? -1.906 -6.256 -10.670 1.00 98.25 93 ASP A CA 1
ATOM 741 C C . ASP A 1 93 ? -2.510 -7.668 -10.754 1.00 98.25 93 ASP A C 1
ATOM 743 O O . ASP A 1 93 ? -3.336 -8.027 -9.933 1.00 98.25 93 ASP A O 1
ATOM 747 N N . VAL A 1 94 ? -2.042 -8.542 -11.657 1.00 97.81 94 VAL A N 1
ATOM 748 C CA . VAL A 1 94 ? -2.486 -9.948 -11.656 1.00 97.81 94 VAL A CA 1
ATOM 749 C C . VAL A 1 94 ? -2.001 -10.618 -10.368 1.00 97.81 94 VAL A C 1
ATOM 751 O O . VAL A 1 94 ? -0.794 -10.768 -10.165 1.00 97.81 94 VAL A O 1
ATOM 754 N N . GLY A 1 95 ? -2.932 -11.041 -9.516 1.00 95.44 95 GLY A N 1
ATOM 755 C CA . GLY A 1 95 ? -2.685 -11.581 -8.181 1.00 95.44 95 GLY A CA 1
ATOM 756 C C . GLY A 1 95 ? -2.910 -10.593 -7.032 1.00 95.44 95 GLY A C 1
ATOM 757 O O . GLY A 1 95 ? -2.796 -11.013 -5.880 1.00 95.44 95 GLY A O 1
ATOM 758 N N . THR A 1 96 ? -3.223 -9.321 -7.304 1.00 96.50 96 THR A N 1
ATOM 759 C CA . THR A 1 96 ? -3.752 -8.407 -6.280 1.00 96.50 96 THR A CA 1
ATOM 760 C C . THR A 1 96 ? -5.236 -8.689 -6.029 1.00 96.50 96 THR A C 1
ATOM 762 O O . THR A 1 96 ? -5.891 -9.413 -6.783 1.00 96.50 96 THR A O 1
ATOM 765 N N . THR A 1 97 ? -5.799 -8.148 -4.949 1.00 91.50 97 THR A N 1
ATOM 766 C CA . THR A 1 97 ? -7.242 -8.241 -4.693 1.00 91.50 97 THR A CA 1
ATOM 767 C C . THR A 1 97 ? -8.017 -7.639 -5.866 1.00 91.50 97 THR A C 1
ATOM 769 O O . THR A 1 97 ? -7.908 -6.443 -6.101 1.00 91.50 97 THR A O 1
ATOM 772 N N . GLY A 1 98 ? -8.812 -8.458 -6.565 1.00 94.00 98 GLY A N 1
ATOM 773 C CA . GLY A 1 98 ? -9.590 -8.030 -7.738 1.00 94.00 98 GLY A CA 1
ATOM 774 C C . GLY A 1 98 ? -8.813 -8.022 -9.060 1.00 94.00 98 GLY A C 1
ATOM 775 O O . GLY A 1 98 ? -9.410 -7.769 -10.103 1.00 94.00 98 GLY A O 1
ATOM 776 N N . ASP A 1 99 ? -7.518 -8.352 -9.025 1.00 95.38 99 ASP A N 1
ATOM 777 C CA . ASP A 1 99 ? -6.574 -8.229 -10.141 1.00 95.38 99 ASP A CA 1
ATOM 778 C C . ASP A 1 99 ? -6.427 -6.787 -10.692 1.00 95.38 99 ASP A C 1
ATOM 780 O O . ASP A 1 99 ? -6.015 -6.595 -11.841 1.00 95.38 99 ASP A O 1
ATOM 784 N N . ASP A 1 100 ? -6.785 -5.769 -9.895 1.00 95.56 100 ASP A N 1
ATOM 785 C CA . ASP A 1 100 ? -6.956 -4.378 -10.345 1.00 95.56 100 ASP A CA 1
ATOM 786 C C . ASP A 1 100 ? -6.515 -3.284 -9.348 1.00 95.56 100 ASP A C 1
ATOM 788 O O . ASP A 1 100 ? -6.796 -2.105 -9.578 1.00 95.56 100 ASP A O 1
ATOM 792 N N . TYR A 1 101 ? -5.830 -3.664 -8.264 1.00 92.56 101 TYR A N 1
ATOM 793 C CA . TYR A 1 101 ? -5.413 -2.766 -7.172 1.00 92.56 101 TYR A CA 1
ATOM 794 C C . TYR A 1 101 ? -4.546 -1.569 -7.611 1.00 92.56 101 TYR A C 1
ATOM 796 O O . TYR A 1 101 ? -4.826 -0.429 -7.159 1.00 92.56 101 TYR A O 1
#

Secondary structure (DSSP, 8-state):
-HHHHHTTTTT-BTTEEGGGTEETTTTEETTTS---S-TTSHHHHHHHHHHHHHHHHHHHHH-TTS-HHHHHHHHHHHHHH-TTT--SSTTTTTTSGGG--

Foldseek 3Di:
DLCVQCVVVPNDDQQADPVRQFGASLGDGVVVDDDDDGSDDPVRVVVSVVQLVVLLVLLC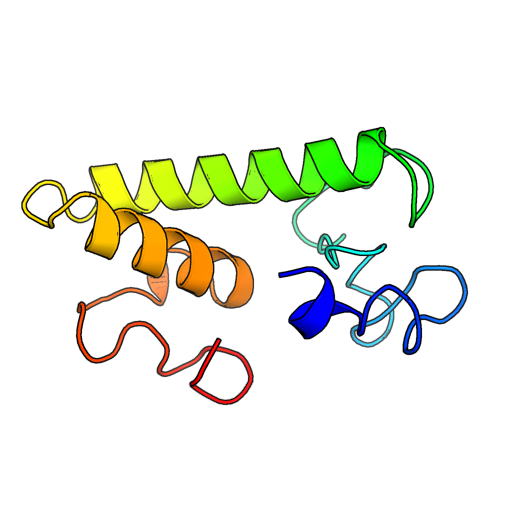VVCVVDDSVLSNVLSVLCSFQHNVQQDDSVQSLCRGVVSPD

Organism: Salvelinus fontinalis (NCBI:txid8038)

Sequence (101 aa):
IISQESRAGAVLDNGWGDHGNGFGLMQVDKRYHKIVGTWDSEEHISQGTEILIEFIRRIQAKFPAWPKEHQLKGGISAYNAGDKNVRTYERMDVGTTGDDY

InterPro domains:
  IPR002152 Glycoside hydrolase, family 23 [PR00749] (3-23)
  IPR002152 Glycoside hydrolase, family 23 [PR00749] (24-42)
  IPR002152 Glycoside hydrolase, family 23 [PR00749] (57-73)
  IPR002152 Glycoside hydrolase, family 23 [PR00749] (74-95)
  IPR002152 Glycoside hydrolase, family 23 [PR00749] (96-101)
  IPR023346 Lysozyme-like domain superfamily [SSF53955] (1-101)

pLDDT: mean 97.87, std 1.45, range [91.25, 98.88]